Protein AF-A0AAN8YAQ7-F1 (afdb_monomer_lite)

Structure (mmCIF, N/CA/C/O backbone):
data_AF-A0AAN8YAQ7-F1
#
_entry.id   AF-A0AAN8YAQ7-F1
#
loop_
_atom_site.group_PDB
_atom_site.id
_atom_site.type_symbol
_atom_site.label_atom_id
_atom_site.label_alt_id
_atom_site.label_comp_id
_atom_site.label_asym_id
_atom_site.label_entity_id
_atom_site.label_seq_id
_atom_site.pdbx_PDB_ins_code
_atom_site.Cartn_x
_atom_site.Cartn_y
_atom_site.Cartn_z
_atom_site.occupancy
_atom_site.B_iso_or_equiv
_atom_site.auth_seq_id
_atom_site.auth_comp_id
_atom_site.auth_asym_id
_atom_site.auth_atom_id
_atom_site.pdbx_PDB_model_num
ATOM 1 N N . MET A 1 1 ? -1.499 -4.972 10.177 1.00 46.84 1 MET A N 1
ATOM 2 C CA . MET A 1 1 ? -0.280 -4.210 9.833 1.00 46.84 1 MET A CA 1
ATOM 3 C C . MET A 1 1 ? 0.246 -3.419 11.035 1.00 46.84 1 MET A C 1
ATOM 5 O O . MET A 1 1 ? 0.792 -2.344 10.847 1.00 46.84 1 MET A O 1
ATOM 9 N N . ASP A 1 2 ? 0.140 -3.938 12.263 1.00 47.88 2 ASP A N 1
ATOM 10 C CA . ASP A 1 2 ? 0.623 -3.219 13.450 1.00 47.88 2 ASP A CA 1
ATOM 11 C C . ASP A 1 2 ? 1.865 -3.903 14.007 1.00 47.88 2 ASP A C 1
ATOM 13 O O . ASP A 1 2 ? 1.815 -4.681 14.954 1.00 47.88 2 ASP A O 1
ATOM 17 N N . VAL A 1 3 ? 3.006 -3.611 13.383 1.00 49.72 3 VAL A N 1
ATOM 18 C CA . VAL A 1 3 ? 4.294 -3.827 14.041 1.00 49.72 3 VAL A CA 1
ATOM 19 C C . VAL A 1 3 ? 4.542 -2.598 14.905 1.00 49.72 3 VAL A C 1
ATOM 21 O O . VAL A 1 3 ? 4.656 -1.480 14.390 1.00 49.72 3 VAL A O 1
ATOM 24 N N . LYS A 1 4 ? 4.583 -2.799 16.225 1.00 42.28 4 LYS A N 1
ATOM 25 C CA . LYS A 1 4 ? 4.757 -1.734 17.222 1.00 42.28 4 LYS A CA 1
ATOM 26 C C . LYS A 1 4 ? 5.988 -0.886 16.863 1.00 42.28 4 LYS A C 1
ATOM 28 O O . LYS A 1 4 ? 7.095 -1.406 16.775 1.00 42.28 4 LYS A O 1
ATOM 33 N N . GLY A 1 5 ? 5.773 0.404 16.597 1.00 52.72 5 GLY A N 1
ATOM 34 C CA . GLY A 1 5 ? 6.828 1.362 16.230 1.00 52.72 5 GLY A CA 1
ATOM 35 C C . GLY A 1 5 ? 7.242 1.401 14.749 1.00 52.72 5 GLY A C 1
ATOM 36 O O . GLY A 1 5 ? 8.099 2.206 14.404 1.00 52.72 5 GLY A O 1
ATOM 37 N N . LYS A 1 6 ? 6.652 0.583 13.863 1.00 53.84 6 LYS A N 1
ATOM 38 C CA 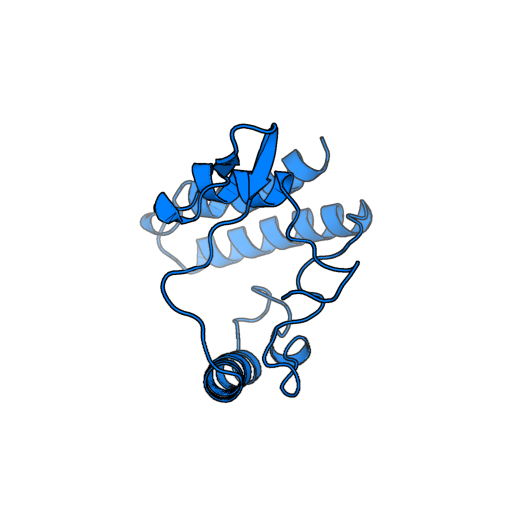. LYS A 1 6 ? 6.970 0.563 12.415 1.00 53.84 6 LYS A CA 1
ATOM 39 C C . LYS A 1 6 ? 5.757 0.750 11.497 1.00 53.84 6 LYS A C 1
ATOM 41 O O . LYS A 1 6 ? 5.878 0.638 10.278 1.00 53.84 6 LYS A O 1
ATOM 46 N N . THR A 1 7 ? 4.581 1.011 12.059 1.00 59.72 7 THR A N 1
ATOM 47 C CA . THR A 1 7 ? 3.366 1.206 11.264 1.00 59.72 7 THR A CA 1
ATOM 48 C C . THR A 1 7 ? 3.366 2.579 10.586 1.00 59.72 7 THR A C 1
ATOM 50 O O . THR A 1 7 ? 3.524 3.609 11.240 1.00 59.72 7 THR A O 1
ATOM 53 N N . LYS A 1 8 ? 3.181 2.601 9.258 1.00 61.03 8 LYS A N 1
ATOM 54 C CA . LYS A 1 8 ? 2.917 3.837 8.494 1.00 61.03 8 LYS A CA 1
ATOM 55 C C . LYS A 1 8 ? 1.461 4.300 8.620 1.00 61.03 8 LYS A C 1
ATOM 57 O O . LYS A 1 8 ? 1.101 5.341 8.079 1.00 61.03 8 LYS A O 1
ATOM 62 N N . ASP A 1 9 ? 0.633 3.558 9.353 1.00 65.88 9 ASP A N 1
ATOM 63 C CA . ASP A 1 9 ? -0.728 3.954 9.702 1.00 65.88 9 ASP A CA 1
ATOM 64 C C . ASP A 1 9 ? -0.691 4.963 10.863 1.00 65.88 9 ASP A C 1
ATOM 66 O O . ASP A 1 9 ? -0.909 4.629 12.027 1.00 65.88 9 ASP A O 1
ATOM 70 N N . ASN A 1 10 ? -0.367 6.218 10.560 1.00 72.56 10 ASN A N 1
ATOM 71 C CA . ASN A 1 10 ? -0.433 7.334 11.507 1.00 72.56 10 ASN A CA 1
ATOM 72 C C . ASN A 1 10 ? -1.734 8.148 11.303 1.00 72.56 10 ASN A C 1
ATOM 74 O O . ASN A 1 10 ? -2.393 7.991 10.274 1.00 72.56 10 ASN A O 1
ATOM 78 N N . PRO A 1 11 ? -2.147 9.007 12.259 1.00 74.75 11 PRO A N 1
ATOM 79 C CA . PRO A 1 11 ? -3.381 9.786 12.123 1.00 74.75 11 PRO A CA 1
ATOM 80 C C . PRO A 1 11 ? -3.447 10.620 10.835 1.00 74.75 11 PRO A C 1
ATOM 82 O O . PRO A 1 11 ? -4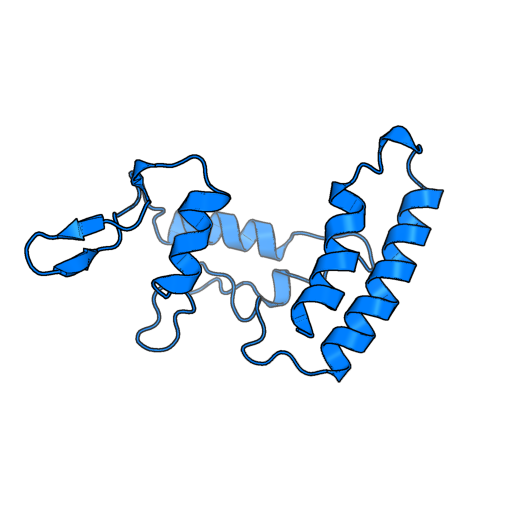.501 10.676 10.211 1.00 74.75 11 PRO A O 1
ATOM 85 N N . LYS A 1 12 ? -2.316 11.185 10.385 1.00 74.06 12 LYS A N 1
ATOM 86 C CA . LYS A 1 12 ? -2.232 11.946 9.129 1.00 74.06 12 LYS A CA 1
ATOM 87 C C . LYS A 1 12 ? -2.544 11.060 7.917 1.00 74.06 12 LYS A C 1
ATOM 89 O O . LYS A 1 12 ? -3.410 11.406 7.128 1.00 74.06 12 LYS A O 1
ATOM 94 N N . ALA A 1 13 ? -1.933 9.878 7.826 1.00 70.25 13 ALA A N 1
ATOM 95 C CA . ALA A 1 13 ? -2.214 8.890 6.780 1.00 70.25 13 ALA A CA 1
ATOM 96 C C . ALA A 1 13 ? -3.673 8.401 6.815 1.00 70.25 13 ALA A C 1
ATOM 98 O O . ALA A 1 13 ? -4.265 8.103 5.780 1.00 70.25 13 ALA A O 1
ATOM 99 N N . ARG A 1 14 ? -4.281 8.349 8.007 1.00 75.06 14 ARG A N 1
ATOM 100 C CA . ARG A 1 14 ? -5.682 7.958 8.189 1.00 75.06 14 ARG A CA 1
ATOM 101 C C . ARG A 1 14 ? -6.669 9.045 7.740 1.00 75.06 14 ARG A C 1
ATOM 103 O O . ARG A 1 14 ? -7.810 8.703 7.442 1.00 75.06 14 ARG A O 1
ATOM 110 N N . MET A 1 15 ? -6.259 10.315 7.633 1.00 73.50 15 MET A N 1
ATOM 111 C CA . MET A 1 15 ? -7.122 11.380 7.095 1.00 73.50 15 MET A CA 1
ATOM 112 C C . MET A 1 15 ? -7.475 11.153 5.621 1.00 73.50 15 MET A C 1
ATOM 114 O O . MET A 1 15 ? -8.610 11.423 5.236 1.00 73.50 15 MET A O 1
ATOM 118 N N . ASN A 1 16 ? -6.590 10.520 4.844 1.00 68.81 16 ASN A N 1
ATOM 119 C CA . ASN A 1 16 ? -6.853 10.145 3.449 1.00 68.81 16 ASN A CA 1
ATOM 120 C C . ASN A 1 16 ? -8.072 9.214 3.314 1.00 68.81 16 ASN A C 1
ATOM 122 O O . ASN A 1 16 ? -8.743 9.198 2.290 1.00 68.81 16 ASN A O 1
ATOM 126 N N . ILE A 1 17 ? -8.426 8.449 4.352 1.00 71.56 17 ILE A N 1
ATOM 127 C CA . ILE A 1 17 ? -9.638 7.612 4.328 1.00 71.56 17 ILE A CA 1
ATOM 128 C C . ILE A 1 17 ? -10.894 8.476 4.247 1.00 71.56 17 ILE A C 1
ATOM 130 O O . ILE A 1 17 ? -11.859 8.070 3.613 1.00 71.56 17 ILE A O 1
ATOM 134 N N . LYS A 1 18 ? -10.895 9.670 4.842 1.00 73.25 18 LYS A N 1
ATOM 135 C CA . LYS A 1 18 ? -12.023 10.599 4.731 1.00 73.25 18 LYS A CA 1
ATOM 136 C C . LYS A 1 18 ? -12.182 11.146 3.313 1.00 73.25 18 LYS A C 1
ATOM 138 O O . LYS A 1 18 ? -13.304 11.383 2.882 1.00 73.25 18 LYS A O 1
ATOM 143 N N . GLU A 1 19 ? -11.066 11.322 2.618 1.00 71.62 19 GLU A N 1
ATOM 144 C CA . GLU A 1 19 ? -11.004 11.887 1.272 1.00 71.62 19 GLU A CA 1
ATOM 145 C C . GLU A 1 19 ? -11.320 10.846 0.189 1.00 71.62 19 GLU A C 1
ATOM 147 O O . GLU A 1 19 ? -12.181 11.072 -0.655 1.00 71.62 19 GLU A O 1
ATOM 152 N N . TYR A 1 20 ? -10.698 9.665 0.261 1.00 67.25 20 TYR A N 1
ATOM 153 C CA . TYR A 1 20 ? -10.763 8.660 -0.807 1.00 67.25 20 TYR A CA 1
ATOM 154 C C . TYR A 1 20 ? -11.674 7.464 -0.493 1.00 67.25 20 TYR A C 1
ATOM 156 O O . TYR A 1 20 ? -12.074 6.736 -1.401 1.00 67.25 20 TYR A O 1
ATOM 164 N N . CYS A 1 21 ? -12.019 7.217 0.777 1.00 68.50 21 CYS A N 1
ATOM 165 C CA . CYS A 1 21 ? -12.802 6.044 1.169 1.00 68.50 21 CYS A CA 1
ATOM 166 C C . CYS A 1 21 ? -14.226 6.419 1.600 1.00 68.50 21 CYS A C 1
ATOM 168 O O . CYS A 1 21 ? -14.457 7.175 2.542 1.00 68.50 21 CYS A O 1
ATOM 170 N N . ARG A 1 22 ? -15.218 5.787 0.964 1.00 73.62 22 ARG A N 1
ATOM 171 C CA . ARG A 1 22 ? -16.649 6.017 1.243 1.00 73.62 22 ARG A CA 1
ATOM 172 C C . ARG A 1 22 ? -17.134 5.435 2.585 1.00 73.62 22 ARG A C 1
ATOM 174 O O . ARG A 1 22 ? -18.300 5.607 2.930 1.00 73.62 22 ARG A O 1
ATOM 181 N N . LYS A 1 23 ? -16.264 4.760 3.345 1.00 74.94 23 LYS A N 1
ATOM 182 C CA . LYS A 1 23 ? -16.585 4.107 4.626 1.00 74.94 23 LYS A CA 1
ATOM 183 C C . LYS A 1 23 ? -16.444 5.064 5.808 1.00 74.94 23 LYS A C 1
ATOM 185 O O . LYS A 1 23 ? -15.399 5.114 6.464 1.00 74.94 23 LYS A O 1
ATOM 190 N N . LYS A 1 24 ? -17.505 5.833 6.064 1.00 79.38 24 LYS A N 1
ATOM 191 C CA . LYS A 1 24 ? -17.569 6.849 7.131 1.00 79.38 24 LYS A CA 1
ATOM 192 C C . LYS A 1 24 ? -17.352 6.267 8.528 1.00 79.38 24 LYS A C 1
ATOM 194 O O . LYS A 1 24 ? -16.795 6.930 9.395 1.00 79.38 24 LYS A O 1
ATOM 199 N N . GLU A 1 25 ? -17.728 5.011 8.730 1.00 81.06 25 GLU A N 1
ATOM 200 C CA . GLU A 1 25 ? -17.547 4.273 9.977 1.00 81.06 25 GLU A CA 1
ATOM 20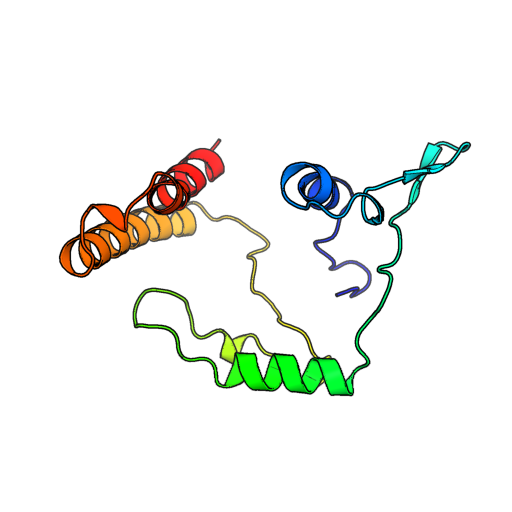1 C C . GLU A 1 25 ? -16.071 4.044 10.351 1.00 81.06 25 GLU A C 1
ATOM 203 O O . GLU A 1 25 ? -15.772 3.756 11.506 1.00 81.06 25 GLU A O 1
ATOM 208 N N . LEU A 1 26 ? -15.140 4.194 9.398 1.00 80.44 26 LEU A N 1
ATOM 209 C CA . LEU A 1 26 ? -13.697 4.019 9.609 1.00 80.44 26 LEU A CA 1
ATOM 210 C C . LEU A 1 26 ? -12.934 5.335 9.808 1.00 80.44 26 LEU A C 1
ATOM 212 O O . LEU A 1 26 ? -11.706 5.304 9.965 1.00 80.44 26 LEU A O 1
ATOM 216 N N . TRP A 1 27 ? -13.628 6.474 9.758 1.00 85.69 27 TRP A N 1
ATOM 217 C CA . TRP A 1 27 ? -13.027 7.793 9.942 1.00 85.69 27 TRP A CA 1
ATOM 218 C C . TRP A 1 27 ? -12.484 7.953 11.363 1.00 85.69 27 TRP A C 1
ATOM 220 O O . TRP A 1 27 ? -13.014 7.376 12.307 1.00 85.69 27 TRP A O 1
ATOM 230 N N . LEU A 1 28 ? -11.416 8.738 11.524 1.00 86.50 28 LEU A N 1
ATOM 231 C CA . LEU A 1 28 ? -10.906 9.073 12.854 1.00 86.50 28 LEU A CA 1
ATOM 232 C C . LEU A 1 28 ? -12.001 9.748 13.684 1.00 86.50 28 LEU A C 1
ATOM 234 O O . LEU A 1 28 ? -12.702 10.627 13.185 1.00 86.50 28 LEU A O 1
ATOM 238 N N . GLN A 1 29 ? -12.119 9.339 14.945 1.00 86.38 29 GLN A N 1
ATOM 239 C CA . GLN A 1 29 ? -13.063 9.924 15.891 1.00 86.38 29 GLN A CA 1
ATOM 240 C C . GLN A 1 29 ? -12.288 10.610 17.009 1.00 86.38 29 GLN A C 1
ATOM 242 O O . GLN A 1 29 ? -11.306 10.065 17.515 1.00 86.38 29 GLN A O 1
ATOM 247 N N . GLU A 1 30 ? -12.733 11.798 17.391 1.00 88.88 30 GLU A N 1
ATOM 248 C CA . GLU A 1 30 ? -12.203 12.520 18.539 1.00 88.88 30 GLU A CA 1
ATOM 249 C C . GLU A 1 30 ? -13.118 12.277 19.738 1.00 88.88 30 GLU A C 1
ATOM 251 O O . GLU A 1 30 ? -14.327 12.501 19.680 1.00 88.88 30 GLU A O 1
ATOM 256 N N . LEU A 1 31 ? -12.546 11.740 20.813 1.00 86.19 31 LEU A N 1
ATOM 257 C CA . LEU A 1 31 ? -13.254 11.554 22.072 1.00 86.19 31 LEU A CA 1
ATOM 258 C C . LEU A 1 31 ? -13.351 12.884 22.831 1.00 86.19 31 LEU A C 1
ATOM 260 O O . LEU A 1 31 ? -12.564 13.799 22.612 1.00 86.19 31 LEU A O 1
ATOM 264 N N . GLN A 1 32 ? -14.260 12.961 23.805 1.00 88.12 32 GLN A N 1
ATOM 265 C CA . GLN A 1 32 ? -14.490 14.164 24.626 1.00 88.12 32 GLN A CA 1
ATOM 266 C C . GLN A 1 32 ? -13.244 14.674 25.373 1.00 88.12 32 GLN A C 1
ATOM 268 O O . GLN A 1 32 ? -13.184 15.831 25.768 1.00 88.12 32 GLN A O 1
ATOM 273 N N . ASN A 1 33 ? -12.242 13.817 25.567 1.00 88.75 33 ASN A N 1
ATOM 274 C CA . ASN A 1 33 ? -10.967 14.151 26.197 1.00 88.75 33 ASN A CA 1
ATOM 275 C C . ASN A 1 33 ? -9.869 14.557 25.190 1.00 88.75 33 ASN A C 1
ATOM 277 O O . ASN A 1 33 ? -8.694 14.546 25.548 1.00 88.75 33 ASN A O 1
ATOM 281 N N . GLY A 1 34 ? -10.223 14.834 23.929 1.00 85.56 34 GLY A N 1
ATOM 282 C CA . GLY A 1 34 ? -9.287 15.182 22.852 1.00 85.56 34 GLY A CA 1
ATOM 283 C C . GLY A 1 34 ? -8.481 13.998 22.306 1.00 85.56 34 GLY A C 1
ATOM 284 O O . GLY A 1 34 ? -7.596 14.165 21.465 1.00 85.56 34 GLY A O 1
ATOM 285 N N . LYS A 1 35 ? -8.741 12.768 22.772 1.00 86.88 35 LYS A N 1
ATOM 286 C CA . LYS A 1 35 ? -8.037 11.581 22.279 1.00 86.88 35 LYS A CA 1
ATOM 287 C C . LYS A 1 35 ? -8.605 11.155 20.929 1.00 86.88 35 LYS A C 1
ATOM 289 O O . LYS A 1 35 ? -9.774 10.790 20.823 1.00 86.88 35 LYS A O 1
ATOM 294 N N . ILE A 1 36 ? -7.739 11.098 19.922 1.00 86.19 36 ILE A N 1
ATOM 295 C CA . ILE A 1 36 ? -8.070 10.537 18.610 1.00 86.19 36 ILE A CA 1
ATOM 296 C C . ILE A 1 36 ? -8.074 9.007 18.698 1.00 86.19 36 ILE A C 1
ATOM 298 O O . ILE A 1 36 ? -7.078 8.388 19.087 1.00 86.19 36 ILE A O 1
ATOM 302 N N . VAL A 1 37 ? -9.179 8.385 18.295 1.00 86.38 37 VAL A N 1
ATOM 303 C CA . VAL A 1 37 ? -9.319 6.931 18.186 1.00 86.38 37 VAL A CA 1
ATOM 304 C C . VAL A 1 37 ? -9.534 6.497 16.742 1.00 86.38 37 VAL A C 1
ATOM 306 O O . VAL A 1 37 ? -10.142 7.193 15.928 1.00 86.38 37 VAL A O 1
ATOM 309 N N . LYS A 1 38 ? -9.005 5.312 16.427 1.00 84.56 38 LYS A N 1
ATOM 310 C CA . LYS A 1 38 ? -9.175 4.640 15.139 1.00 84.56 38 LYS A CA 1
ATOM 311 C C . LYS A 1 38 ? -10.280 3.590 15.278 1.00 84.56 38 LYS A C 1
ATOM 313 O O . LYS A 1 38 ? -10.057 2.607 15.990 1.00 84.56 38 LYS A O 1
ATOM 318 N N . PRO A 1 39 ? -11.438 3.751 14.620 1.00 83.12 39 PRO A N 1
ATOM 319 C CA . PRO A 1 39 ? -12.482 2.737 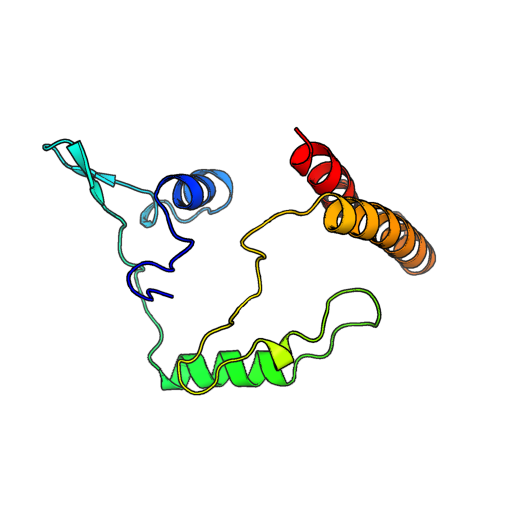14.665 1.00 83.12 39 PRO A CA 1
ATOM 320 C C . PRO A 1 39 ? -12.010 1.419 14.050 1.00 83.12 39 PRO A C 1
ATOM 322 O O . PRO A 1 39 ? -11.300 1.400 13.037 1.00 83.12 39 PRO A O 1
ATOM 325 N N . LYS A 1 40 ? -12.408 0.304 14.667 1.00 78.81 40 LYS A N 1
ATOM 326 C CA . LYS A 1 40 ? -12.142 -1.037 14.141 1.00 78.81 40 LYS A CA 1
ATOM 327 C C . LYS A 1 40 ? -13.073 -1.309 12.956 1.00 78.81 40 LYS A C 1
ATOM 329 O O . LYS A 1 40 ? -14.228 -0.898 12.968 1.00 78.81 40 LYS A O 1
ATOM 334 N N . ALA A 1 41 ? -12.574 -2.018 11.945 1.00 79.75 41 ALA A N 1
ATOM 335 C CA . ALA A 1 41 ? -13.413 -2.474 10.843 1.00 79.75 41 ALA A CA 1
ATOM 336 C C . ALA A 1 41 ? -14.491 -3.458 11.325 1.00 79.75 41 ALA A C 1
ATOM 338 O O . ALA A 1 41 ? -14.261 -4.216 12.268 1.00 79.75 41 ALA A O 1
ATOM 339 N N . SER A 1 42 ? -15.645 -3.452 10.650 1.00 79.50 42 SER A N 1
ATOM 340 C CA . SER A 1 42 ? -16.797 -4.315 10.959 1.00 79.50 42 SER A CA 1
ATOM 341 C C . SER A 1 42 ? -16.489 -5.810 10.853 1.00 79.50 42 SER A C 1
ATOM 343 O O . SER A 1 42 ? -17.163 -6.625 11.473 1.00 79.50 42 SER A O 1
ATOM 345 N N . PHE A 1 43 ? -15.440 -6.166 10.118 1.00 79.62 43 PHE A N 1
ATOM 346 C CA . PHE A 1 43 ? -14.878 -7.505 10.063 1.00 79.62 43 PHE A CA 1
ATOM 347 C C . PHE A 1 43 ? -13.352 -7.424 9.954 1.00 79.62 43 PHE A C 1
ATOM 349 O O . PHE A 1 43 ? -12.783 -6.412 9.531 1.00 79.62 43 PHE A O 1
ATOM 356 N N . SER A 1 44 ? -12.675 -8.501 10.338 1.00 80.81 44 SER A N 1
ATOM 357 C CA . SER A 1 44 ? -11.232 -8.649 10.171 1.00 80.81 44 SER A CA 1
ATOM 358 C C . SER A 1 44 ? -10.906 -10.083 9.803 1.00 80.81 44 SER A C 1
ATOM 360 O O . SER A 1 44 ? -11.379 -10.989 10.481 1.00 80.81 44 SER A O 1
ATOM 362 N N . PHE A 1 45 ? -10.051 -10.271 8.802 1.00 85.81 45 PHE A N 1
ATOM 363 C CA . PHE A 1 45 ? -9.571 -11.595 8.425 1.00 85.81 45 PHE A CA 1
ATOM 364 C C . PHE A 1 45 ? -8.741 -12.243 9.540 1.00 85.81 45 PHE A C 1
ATOM 366 O O . PHE A 1 45 ? -7.884 -11.592 10.168 1.00 85.81 45 PHE A O 1
ATOM 373 N N . THR A 1 46 ? -8.962 -13.538 9.724 1.00 91.19 46 THR A N 1
ATOM 374 C CA . THR A 1 46 ? -8.087 -14.463 10.445 1.00 91.19 46 THR A CA 1
ATOM 375 C C . THR A 1 46 ? -6.718 -14.557 9.763 1.00 91.19 46 THR A C 1
ATOM 377 O O . THR A 1 46 ? -6.485 -13.988 8.692 1.00 91.19 46 THR A O 1
ATOM 380 N N . LEU A 1 47 ? -5.752 -15.215 10.407 1.00 90.12 47 LEU A N 1
ATOM 381 C CA . LEU A 1 47 ? -4.425 -15.381 9.812 1.00 90.12 47 LEU A CA 1
ATOM 382 C C . LEU A 1 47 ? -4.463 -16.282 8.571 1.00 90.12 47 LEU A C 1
ATOM 384 O O . LEU A 1 47 ? -3.772 -15.989 7.599 1.00 90.12 47 LEU A O 1
ATOM 388 N N . ASP A 1 48 ? -5.285 -17.327 8.581 1.00 93.25 48 ASP A N 1
ATOM 389 C CA . ASP A 1 48 ? -5.369 -18.264 7.460 1.00 93.25 48 ASP A CA 1
ATOM 390 C C . ASP A 1 48 ? -6.065 -17.633 6.249 1.00 93.25 48 ASP A C 1
ATOM 392 O O . ASP A 1 48 ? -5.515 -17.676 5.151 1.00 93.25 48 ASP A O 1
ATOM 396 N N . GLU A 1 49 ? -7.151 -16.879 6.451 1.00 90.88 49 GLU A N 1
ATOM 397 C CA . GLU A 1 49 ? -7.769 -16.085 5.373 1.00 90.88 49 GLU A CA 1
ATOM 398 C C . GLU A 1 49 ? -6.790 -15.048 4.792 1.00 90.88 49 GLU A C 1
ATOM 400 O O . GLU A 1 49 ? -6.730 -14.826 3.582 1.00 90.88 49 GLU A O 1
ATOM 405 N N . LYS A 1 50 ? -5.955 -14.419 5.634 1.00 91.44 50 LYS A N 1
ATOM 406 C CA . LYS A 1 50 ? -4.894 -13.526 5.139 1.00 91.44 50 LYS A CA 1
ATOM 407 C C . LYS A 1 50 ? -3.872 -14.273 4.295 1.00 91.44 50 LYS A C 1
ATOM 409 O O . LYS A 1 50 ? -3.411 -13.731 3.294 1.00 91.44 50 LYS A O 1
ATOM 414 N N . ARG A 1 51 ? -3.493 -15.492 4.682 1.00 93.38 51 ARG A N 1
ATOM 415 C CA . ARG A 1 51 ? -2.535 -16.304 3.923 1.00 93.38 51 ARG A CA 1
ATOM 416 C C . ARG A 1 51 ? -3.065 -16.657 2.546 1.00 93.38 51 ARG A C 1
ATOM 418 O O . ARG A 1 51 ? -2.278 -16.616 1.610 1.00 93.38 51 ARG A O 1
ATOM 425 N N . GLU A 1 52 ? -4.357 -16.920 2.394 1.00 94.38 52 GLU A N 1
ATOM 426 C CA . GLU A 1 52 ? -4.960 -17.149 1.076 1.00 94.38 52 GLU A CA 1
ATOM 427 C C . GLU A 1 52 ? -4.798 -15.929 0.162 1.00 94.38 52 GLU A C 1
ATOM 429 O O . GLU A 1 52 ? -4.315 -16.045 -0.967 1.00 94.38 52 GLU A O 1
ATOM 434 N N . ILE A 1 53 ? -5.089 -14.733 0.684 1.00 92.44 53 ILE A N 1
ATOM 435 C CA . ILE A 1 53 ? -4.917 -13.474 -0.054 1.00 92.44 53 ILE A CA 1
ATOM 436 C C . ILE A 1 53 ? -3.445 -13.260 -0.424 1.00 92.44 53 ILE A C 1
ATOM 438 O O . ILE A 1 53 ? -3.122 -12.934 -1.566 1.00 92.44 53 ILE A O 1
ATOM 442 N N . ILE A 1 54 ? -2.524 -13.451 0.521 1.00 94.12 54 ILE A N 1
ATOM 443 C CA . ILE A 1 54 ? -1.094 -13.242 0.267 1.00 94.12 54 ILE A CA 1
ATOM 444 C C . ILE A 1 54 ? -0.524 -14.305 -0.675 1.00 94.12 54 ILE A C 1
ATOM 446 O O . ILE A 1 54 ? 0.320 -13.979 -1.510 1.00 94.12 54 ILE A O 1
ATOM 450 N N . GLN A 1 55 ? -1.015 -15.542 -0.618 1.00 94.75 55 GLN A N 1
ATOM 451 C CA . GLN A 1 55 ? -0.667 -16.589 -1.573 1.00 94.75 55 GLN A CA 1
ATOM 452 C C . GLN A 1 55 ? -1.125 -16.210 -2.984 1.00 94.75 55 GLN A C 1
ATOM 454 O O . GLN A 1 55 ? -0.372 -16.399 -3.941 1.00 94.75 55 GLN A O 1
ATOM 459 N N . TRP A 1 56 ? -2.315 -15.623 -3.129 1.00 95.31 56 TRP A N 1
ATOM 460 C CA . TRP A 1 56 ? -2.765 -15.079 -4.407 1.00 95.31 56 TRP A CA 1
ATOM 461 C C . TRP A 1 56 ? -1.829 -13.965 -4.906 1.00 95.31 56 TRP A C 1
ATOM 463 O O . TRP A 1 56 ? -1.325 -14.056 -6.026 1.00 95.31 56 TRP A O 1
ATOM 473 N N . VAL A 1 57 ? -1.475 -12.985 -4.060 1.00 92.19 57 VAL A N 1
ATOM 474 C CA . VAL A 1 57 ? -0.520 -11.916 -4.429 1.00 92.19 57 VAL A CA 1
ATOM 475 C C . VAL A 1 57 ? 0.854 -12.480 -4.806 1.00 92.19 57 VAL A C 1
ATOM 477 O O . VAL A 1 57 ? 1.497 -11.988 -5.731 1.00 92.19 57 VAL A O 1
ATOM 480 N N . LYS A 1 58 ? 1.311 -13.542 -4.134 1.00 91.81 58 LYS A N 1
ATOM 481 C CA . LYS A 1 58 ? 2.594 -14.197 -4.425 1.00 91.81 58 LYS A CA 1
ATOM 482 C C . LYS A 1 58 ? 2.667 -14.762 -5.843 1.00 91.81 58 LYS A C 1
ATOM 484 O O . LYS A 1 58 ? 3.731 -14.745 -6.472 1.00 91.81 58 LYS A O 1
ATOM 489 N N . ASN A 1 59 ? 1.533 -15.235 -6.344 1.00 91.75 59 ASN A N 1
ATOM 490 C CA . ASN A 1 59 ? 1.416 -15.810 -7.678 1.00 91.75 59 ASN A CA 1
ATOM 491 C C . ASN A 1 59 ? 0.973 -14.791 -8.731 1.00 91.75 59 ASN A C 1
ATOM 493 O O . ASN A 1 59 ? 1.075 -15.083 -9.921 1.00 91.75 59 ASN A O 1
ATOM 497 N N . LEU A 1 60 ? 0.556 -13.591 -8.318 1.00 90.31 60 LEU A N 1
ATOM 498 C CA . LEU A 1 60 ? 0.181 -12.517 -9.225 1.00 90.31 60 LEU A CA 1
ATOM 499 C C . LEU A 1 60 ? 1.358 -12.166 -10.148 1.00 90.31 60 LEU A C 1
ATOM 501 O O 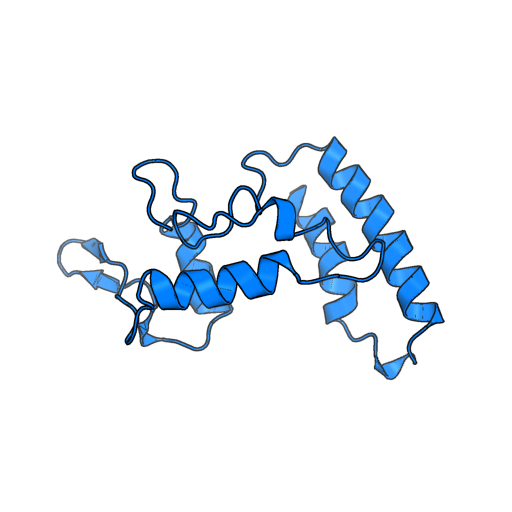. LEU A 1 60 ? 2.492 -11.927 -9.715 1.00 90.31 60 LEU A O 1
ATOM 505 N N . ARG A 1 61 ? 1.081 -12.162 -11.451 1.00 86.94 61 ARG A N 1
ATOM 506 C CA . ARG A 1 61 ? 2.000 -11.720 -12.499 1.00 86.94 61 ARG A CA 1
ATOM 507 C C . ARG A 1 61 ? 1.401 -10.477 -13.131 1.00 86.94 61 ARG A C 1
ATOM 509 O O . ARG A 1 61 ? 0.282 -10.518 -13.626 1.00 86.94 61 ARG A O 1
ATOM 516 N N . MET A 1 62 ? 2.151 -9.385 -13.077 1.00 82.00 62 MET A N 1
ATOM 517 C CA . MET A 1 62 ? 1.797 -8.144 -13.757 1.00 82.00 62 MET A CA 1
ATOM 518 C C . MET A 1 62 ? 2.542 -8.086 -15.094 1.00 82.00 62 MET A C 1
ATOM 520 O O . MET A 1 62 ? 3.624 -8.679 -15.193 1.00 82.00 62 MET A O 1
ATOM 524 N N . PRO A 1 63 ? 2.004 -7.379 -16.103 1.00 79.69 63 PRO A N 1
ATOM 525 C CA . PRO A 1 63 ? 2.734 -7.087 -17.328 1.00 79.69 63 PRO A CA 1
ATOM 526 C C . PRO A 1 63 ? 4.098 -6.460 -17.033 1.00 79.69 63 PRO A C 1
ATOM 528 O O . PRO A 1 63 ? 4.267 -5.718 -16.058 1.00 79.69 63 PRO A O 1
ATOM 531 N N . GLU A 1 64 ? 5.075 -6.763 -17.882 1.00 67.06 64 GLU A N 1
ATOM 532 C CA . GLU A 1 64 ? 6.422 -6.220 -17.754 1.00 67.06 64 GLU A CA 1
ATOM 533 C C . GLU A 1 64 ? 6.389 -4.682 -17.766 1.00 67.06 64 GLU A C 1
ATOM 535 O O . GLU A 1 64 ? 5.740 -4.065 -18.608 1.00 67.06 64 GLU A O 1
ATOM 540 N N . GLY A 1 65 ? 7.059 -4.060 -16.792 1.00 66.31 65 GLY A N 1
ATOM 541 C CA . GLY A 1 65 ? 7.100 -2.604 -16.631 1.00 66.31 65 GLY A CA 1
ATOM 542 C C . GLY A 1 65 ? 5.955 -1.990 -15.815 1.00 66.31 65 GLY A C 1
ATOM 543 O O . GLY A 1 65 ? 6.117 -0.869 -15.351 1.00 66.31 65 GLY A O 1
ATOM 544 N N . TYR A 1 66 ? 4.850 -2.703 -15.555 1.00 70.56 66 TYR A N 1
ATOM 545 C CA . TYR A 1 66 ? 3.729 -2.140 -14.783 1.00 70.56 66 TYR A CA 1
ATOM 546 C C . TYR A 1 66 ? 4.034 -2.042 -13.282 1.00 70.56 66 TYR A C 1
ATOM 548 O O . TYR A 1 66 ? 3.857 -1.005 -12.651 1.00 70.56 66 TYR A O 1
ATOM 556 N N . ALA A 1 67 ? 4.498 -3.141 -12.688 1.00 71.94 67 ALA A N 1
ATOM 557 C CA . ALA A 1 67 ? 4.856 -3.182 -11.278 1.00 71.94 67 ALA A CA 1
ATOM 558 C C . ALA A 1 67 ? 6.007 -4.154 -11.038 1.00 71.94 67 ALA A C 1
ATOM 560 O O . ALA A 1 67 ? 6.133 -5.186 -11.699 1.00 71.94 67 ALA A O 1
ATOM 561 N N . SER A 1 68 ? 6.831 -3.849 -10.032 1.00 80.25 68 SER A N 1
ATOM 562 C CA . SER A 1 68 ? 7.805 -4.818 -9.526 1.00 80.25 68 SER A CA 1
ATOM 563 C C . SER A 1 68 ? 7.093 -6.083 -9.030 1.00 80.25 68 SER A C 1
ATOM 565 O O . SER A 1 68 ? 5.937 -6.025 -8.614 1.00 80.25 68 SER A O 1
ATOM 567 N N . ASN A 1 69 ? 7.783 -7.227 -9.044 1.00 83.50 69 ASN A N 1
ATOM 568 C CA . ASN A 1 69 ? 7.209 -8.502 -8.610 1.00 83.50 69 ASN A CA 1
ATOM 569 C C . ASN A 1 69 ? 6.732 -8.430 -7.143 1.00 83.50 69 ASN A C 1
ATOM 571 O O . ASN A 1 69 ? 7.530 -8.575 -6.211 1.00 83.50 69 ASN A O 1
ATOM 575 N N . LEU A 1 70 ? 5.421 -8.242 -6.962 1.00 87.19 70 LEU A N 1
ATOM 576 C CA . LEU A 1 70 ? 4.763 -8.125 -5.659 1.00 87.19 70 LEU A CA 1
ATOM 577 C C . LEU A 1 70 ? 4.890 -9.403 -4.829 1.00 87.19 70 LEU A C 1
ATOM 579 O O . LEU A 1 70 ? 4.897 -9.337 -3.603 1.00 87.19 70 LEU A O 1
ATOM 583 N N . GLY A 1 71 ? 5.090 -10.558 -5.466 1.00 88.62 71 GLY A N 1
ATOM 584 C CA . GLY A 1 71 ? 5.321 -11.805 -4.751 1.00 88.62 71 GLY A CA 1
ATOM 585 C C . GLY A 1 71 ? 6.629 -11.837 -3.965 1.00 88.62 71 GLY A C 1
ATOM 586 O O . GLY A 1 71 ? 6.700 -12.524 -2.950 1.00 88.62 71 GLY A O 1
ATOM 587 N N . LYS A 1 72 ? 7.632 -11.025 -4.333 1.00 88.44 72 LYS A N 1
ATOM 588 C CA . LYS A 1 72 ? 8.831 -10.819 -3.493 1.00 88.44 72 LYS A CA 1
ATOM 589 C C . LYS A 1 72 ? 8.529 -10.058 -2.199 1.00 88.44 72 LYS A C 1
ATOM 591 O O . LYS A 1 72 ? 9.360 -10.031 -1.299 1.00 88.44 72 LYS A O 1
ATOM 596 N N . ARG A 1 73 ? 7.370 -9.407 -2.124 1.00 91.50 73 ARG A N 1
ATOM 597 C CA . ARG A 1 73 ? 6.914 -8.598 -0.989 1.00 91.50 73 ARG A CA 1
ATOM 598 C C . ARG A 1 73 ? 5.866 -9.320 -0.139 1.00 91.50 73 ARG A C 1
ATOM 600 O O . ARG A 1 73 ? 5.341 -8.724 0.793 1.00 91.50 73 ARG A O 1
ATOM 607 N N . ALA A 1 74 ? 5.573 -10.586 -0.436 1.00 91.50 74 ALA A N 1
ATOM 608 C CA . ALA A 1 74 ? 4.609 -11.414 0.279 1.00 91.50 74 ALA A CA 1
ATOM 609 C C . ALA A 1 74 ? 5.235 -12.125 1.491 1.00 91.50 74 ALA A C 1
ATOM 611 O O . ALA A 1 74 ? 6.094 -12.994 1.332 1.00 91.50 74 ALA A O 1
ATOM 612 N N . ASP A 1 75 ? 4.764 -11.797 2.696 1.00 90.88 75 ASP A N 1
ATOM 613 C CA . ASP A 1 75 ? 5.104 -12.483 3.944 1.00 90.88 75 ASP A CA 1
ATOM 614 C C . ASP A 1 75 ? 3.978 -13.457 4.329 1.00 90.88 75 ASP A C 1
ATOM 616 O O . ASP A 1 75 ? 2.909 -13.061 4.804 1.00 90.88 75 ASP A O 1
ATOM 620 N N . MET A 1 76 ? 4.234 -14.750 4.112 1.00 92.69 76 MET A N 1
ATOM 621 C CA . MET A 1 76 ? 3.291 -15.839 4.395 1.00 92.69 76 MET A CA 1
ATOM 622 C C . MET A 1 76 ? 3.148 -16.149 5.889 1.00 92.69 76 MET A C 1
ATOM 624 O O . MET A 1 76 ? 2.136 -16.716 6.307 1.00 92.69 76 MET A O 1
ATOM 628 N N . ASN A 1 77 ? 4.144 -15.797 6.704 1.00 90.88 77 ASN A N 1
ATOM 629 C CA . ASN A 1 77 ? 4.121 -16.103 8.130 1.00 90.88 77 ASN A CA 1
ATOM 630 C C . ASN A 1 77 ? 3.147 -15.174 8.842 1.00 90.88 77 ASN A C 1
ATOM 632 O O . ASN A 1 77 ? 2.287 -15.637 9.592 1.00 90.88 77 ASN A O 1
ATOM 636 N N . GLU A 1 78 ? 3.248 -13.878 8.544 1.00 88.31 78 GLU A N 1
ATOM 637 C CA . GLU A 1 78 ? 2.378 -12.851 9.115 1.00 88.31 78 GLU A CA 1
ATOM 638 C C . GLU A 1 78 ? 1.118 -12.560 8.281 1.00 88.31 78 GLU A C 1
ATOM 640 O O . GLU A 1 78 ? 0.244 -11.814 8.732 1.00 88.31 78 GLU A O 1
ATOM 645 N N . GLY A 1 79 ? 1.003 -13.119 7.071 1.00 89.31 79 GLY A N 1
ATOM 646 C CA . GLY A 1 79 ? -0.133 -12.873 6.180 1.00 89.31 79 GLY A CA 1
ATOM 647 C C . GLY A 1 79 ? -0.238 -11.396 5.788 1.00 89.31 79 GLY A C 1
ATOM 648 O O . GLY A 1 79 ? -1.313 -10.796 5.861 1.00 89.31 79 GLY A O 1
ATOM 649 N N . LYS A 1 80 ? 0.888 -10.780 5.406 1.00 87.31 80 LYS A N 1
ATOM 650 C CA . LYS A 1 80 ? 0.956 -9.359 5.030 1.00 87.31 80 LYS A CA 1
ATOM 651 C C . LYS A 1 80 ? 1.889 -9.112 3.844 1.00 87.31 80 LYS A C 1
ATOM 653 O O . LYS A 1 80 ? 2.709 -9.954 3.493 1.00 87.31 80 LYS A O 1
ATOM 658 N N . LEU A 1 81 ? 1.790 -7.918 3.263 1.00 87.19 81 LEU A N 1
ATOM 659 C CA . LEU A 1 81 ? 2.797 -7.397 2.340 1.00 87.19 81 LEU A CA 1
ATOM 660 C C . LEU A 1 81 ? 3.806 -6.538 3.109 1.00 87.19 81 LEU A C 1
ATOM 662 O O . LEU A 1 81 ? 3.424 -5.770 3.997 1.00 87.19 81 LEU A O 1
ATOM 666 N N . ILE A 1 82 ? 5.085 -6.674 2.772 1.00 85.44 82 ILE A N 1
ATOM 667 C CA . ILE A 1 82 ? 6.195 -5.928 3.374 1.00 85.44 82 ILE A CA 1
ATOM 668 C C . ILE A 1 82 ? 6.851 -5.010 2.345 1.00 85.44 82 ILE A C 1
ATOM 670 O O . ILE A 1 82 ? 6.888 -5.319 1.159 1.00 85.44 82 ILE A O 1
ATOM 674 N N . ASP A 1 83 ? 7.371 -3.871 2.798 1.00 76.50 83 ASP A N 1
ATOM 675 C CA . ASP A 1 83 ? 8.210 -2.971 1.995 1.00 76.50 83 ASP A CA 1
ATOM 676 C C . ASP A 1 83 ? 7.617 -2.531 0.642 1.00 76.50 83 ASP A C 1
ATOM 678 O O . ASP A 1 83 ? 8.349 -2.278 -0.313 1.00 76.50 83 ASP A O 1
ATOM 682 N N . LEU A 1 84 ? 6.286 -2.410 0.554 1.00 75.00 84 LEU A N 1
ATOM 683 C CA . LEU A 1 84 ? 5.617 -1.844 -0.625 1.00 75.00 84 LEU A CA 1
ATOM 684 C C . LEU A 1 84 ? 5.879 -0.345 -0.778 1.00 75.00 84 LEU A C 1
ATOM 686 O O . LEU A 1 84 ? 5.943 0.166 -1.889 1.00 75.00 84 LEU A O 1
ATOM 690 N N . CYS A 1 85 ? 6.035 0.356 0.344 1.00 65.06 85 CYS A N 1
ATOM 691 C CA . CYS A 1 85 ? 6.271 1.791 0.360 1.00 65.06 85 CYS A CA 1
ATOM 692 C C . CYS A 1 85 ? 7.673 2.060 0.899 1.00 65.06 85 CYS A C 1
ATOM 694 O O . CYS A 1 85 ? 7.973 1.675 2.035 1.00 65.06 85 CYS A O 1
ATOM 696 N N . SER A 1 86 ? 8.494 2.815 0.170 1.00 65.56 86 SER A N 1
ATOM 697 C CA . SER A 1 86 ? 9.776 3.290 0.699 1.00 65.56 86 SER A CA 1
ATOM 698 C C . SER A 1 86 ? 9.558 4.256 1.870 1.00 65.56 86 SER A C 1
ATOM 700 O O . SER A 1 86 ? 8.615 5.044 1.883 1.00 65.56 86 SER A O 1
ATOM 702 N N . GLY A 1 87 ? 10.362 4.141 2.931 1.00 62.62 87 GLY A N 1
ATOM 703 C CA . GLY A 1 87 ? 10.361 5.089 4.059 1.00 62.62 87 GLY A CA 1
ATOM 704 C C . GLY A 1 87 ? 11.069 6.409 3.748 1.00 62.62 87 GLY A C 1
ATOM 705 O O . GLY A 1 87 ? 10.956 7.352 4.520 1.00 62.62 87 GLY A O 1
ATOM 706 N N . LYS A 1 88 ? 11.793 6.457 2.628 1.00 68.56 88 LYS A N 1
ATOM 707 C CA . LYS A 1 88 ? 12.491 7.633 2.118 1.00 68.56 88 LYS A CA 1
ATOM 708 C C . LYS A 1 88 ? 12.144 7.775 0.644 1.00 68.56 88 LYS A C 1
ATOM 710 O O . LYS A 1 88 ? 12.344 6.830 -0.120 1.00 68.56 88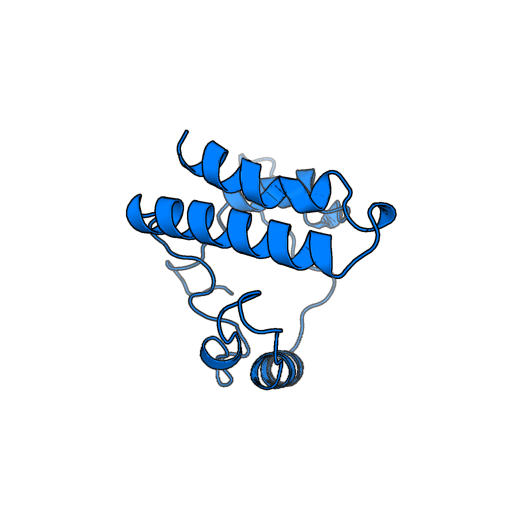 LYS A O 1
ATOM 715 N N . LEU A 1 89 ? 11.618 8.926 0.260 1.00 73.12 89 LEU A N 1
ATOM 716 C CA . LEU A 1 89 ? 11.611 9.324 -1.139 1.00 73.12 89 LEU A CA 1
ATOM 717 C C . LEU A 1 89 ? 13.006 9.876 -1.424 1.00 73.12 89 LEU A C 1
ATOM 719 O O . LEU A 1 89 ? 13.475 10.771 -0.727 1.00 73.12 89 LEU A O 1
ATOM 723 N N . LEU A 1 90 ? 13.715 9.228 -2.343 1.00 80.44 90 LEU A N 1
ATOM 724 C CA . LEU A 1 90 ? 14.995 9.710 -2.849 1.00 80.44 90 LEU A CA 1
ATOM 725 C C . LEU A 1 90 ? 14.713 10.413 -4.168 1.00 80.44 90 LEU A C 1
ATOM 727 O O . LEU A 1 90 ? 13.962 9.865 -4.974 1.00 80.44 90 LEU A O 1
ATOM 731 N N . GLU A 1 91 ? 15.360 11.547 -4.407 1.00 80.56 91 GLU A N 1
ATOM 732 C CA . GLU A 1 91 ? 15.213 12.297 -5.659 1.00 80.56 91 GLU A CA 1
ATOM 733 C C . GLU A 1 91 ? 15.475 11.406 -6.879 1.00 80.56 91 GLU A C 1
ATOM 735 O O . GLU A 1 91 ? 14.635 11.283 -7.760 1.00 80.56 91 GLU A O 1
ATOM 740 N N . SER A 1 92 ? 16.539 10.599 -6.824 1.00 79.25 92 SER A N 1
ATOM 741 C CA . SER A 1 92 ? 16.868 9.620 -7.869 1.00 79.25 92 SER A CA 1
ATOM 742 C C . SER A 1 92 ? 15.789 8.557 -8.108 1.00 79.25 92 SER A C 1
ATOM 744 O O . SER A 1 92 ? 15.730 7.939 -9.171 1.00 79.25 92 SER A O 1
ATOM 746 N N . SER A 1 93 ? 14.937 8.291 -7.114 1.00 78.69 93 SER A N 1
ATOM 747 C CA . SER A 1 93 ? 13.781 7.409 -7.285 1.00 78.69 93 SER A CA 1
ATOM 748 C C . SER A 1 93 ? 12.608 8.128 -7.943 1.00 78.69 93 SER A C 1
ATOM 750 O O . SER A 1 93 ? 11.908 7.476 -8.712 1.00 78.69 93 SER A O 1
ATOM 752 N N . LEU A 1 94 ? 12.418 9.426 -7.682 1.00 82.50 94 LEU A N 1
ATOM 753 C CA . LEU A 1 94 ? 11.432 10.264 -8.368 1.00 82.50 94 LEU A CA 1
ATOM 754 C C . LEU A 1 94 ? 11.825 10.466 -9.836 1.00 82.50 94 LEU A C 1
ATOM 756 O O . LEU A 1 94 ? 10.989 10.221 -10.696 1.00 82.50 94 LEU A O 1
ATOM 760 N N . ASP A 1 95 ? 13.102 10.738 -10.128 1.00 81.50 95 ASP A N 1
ATOM 761 C CA . ASP A 1 95 ? 13.634 10.839 -11.500 1.00 81.50 95 ASP A CA 1
ATOM 762 C C . ASP A 1 95 ? 13.323 9.577 -12.312 1.00 81.50 95 ASP A C 1
ATOM 764 O O . ASP A 1 95 ? 12.765 9.621 -13.408 1.00 81.50 95 ASP A O 1
ATOM 768 N N . ARG A 1 96 ? 13.616 8.411 -11.725 1.00 81.50 96 ARG A N 1
ATOM 769 C CA . ARG A 1 96 ? 13.334 7.119 -12.351 1.00 81.50 96 ARG A CA 1
ATOM 770 C C . ARG A 1 96 ? 11.832 6.856 -12.486 1.00 81.50 96 ARG A C 1
ATOM 772 O O . ARG A 1 96 ? 11.424 6.160 -13.412 1.00 81.50 96 ARG A O 1
ATOM 779 N N . MET A 1 97 ? 11.006 7.323 -11.550 1.00 82.94 97 MET A N 1
ATOM 780 C CA . MET A 1 97 ? 9.549 7.191 -11.654 1.00 82.94 97 MET A CA 1
ATOM 781 C C . MET A 1 97 ? 8.997 8.075 -12.771 1.00 82.94 97 MET A C 1
ATOM 783 O O . MET A 1 97 ? 8.179 7.583 -13.538 1.00 82.94 97 MET A O 1
ATOM 787 N N . GLU A 1 98 ? 9.485 9.307 -12.909 1.00 82.75 98 GLU A N 1
ATOM 788 C CA . GLU A 1 98 ? 9.158 10.225 -14.006 1.00 82.75 98 GLU A CA 1
ATOM 789 C C . GLU A 1 98 ? 9.539 9.647 -15.373 1.00 82.75 98 GLU A C 1
ATOM 791 O O . GLU A 1 98 ? 8.725 9.629 -16.294 1.00 82.75 98 GLU A O 1
ATOM 796 N N . GLU A 1 99 ? 10.746 9.094 -15.499 1.00 81.38 99 GLU A N 1
ATOM 797 C CA . GLU A 1 99 ? 11.187 8.465 -16.745 1.00 81.38 99 GLU A CA 1
ATOM 798 C C . GLU A 1 99 ? 10.310 7.251 -17.098 1.00 81.38 99 GLU A C 1
ATOM 800 O O . GLU A 1 99 ? 9.806 7.124 -18.218 1.00 81.38 99 GLU A O 1
ATOM 805 N N . ASN A 1 100 ? 10.068 6.364 -16.129 1.00 80.50 100 ASN A N 1
ATOM 806 C CA . ASN A 1 100 ? 9.304 5.143 -16.375 1.00 80.50 100 ASN A CA 1
ATOM 807 C C . ASN A 1 100 ? 7.814 5.400 -16.593 1.00 80.50 100 ASN A C 1
ATOM 809 O O . ASN A 1 100 ? 7.208 4.683 -17.392 1.00 80.50 100 ASN A O 1
ATOM 813 N N . ILE A 1 101 ? 7.208 6.375 -15.906 1.00 81.38 101 ILE A N 1
ATOM 814 C CA . ILE A 1 101 ? 5.780 6.653 -16.071 1.00 81.38 101 ILE A CA 1
ATOM 815 C C . ILE A 1 101 ? 5.501 7.196 -17.471 1.00 81.38 101 ILE A C 1
ATOM 817 O O . ILE A 1 101 ? 4.601 6.689 -18.130 1.00 81.38 101 ILE A O 1
ATOM 821 N N . LEU A 1 102 ? 6.342 8.098 -17.992 1.00 76.19 102 LEU A N 1
ATOM 822 C CA . LEU A 1 102 ? 6.215 8.609 -19.360 1.00 76.19 102 LEU A CA 1
ATOM 823 C C . LEU A 1 102 ? 6.326 7.486 -20.399 1.00 76.19 102 LEU A C 1
ATOM 825 O O . LEU A 1 102 ? 5.489 7.375 -21.300 1.00 76.19 102 LEU A O 1
ATOM 829 N N . VAL A 1 103 ? 7.326 6.610 -20.251 1.00 77.44 103 VAL A N 1
ATOM 830 C CA . VAL A 1 103 ? 7.522 5.457 -21.144 1.00 77.44 103 VAL A CA 1
ATOM 831 C C . VAL A 1 103 ? 6.346 4.480 -21.057 1.00 77.44 103 VAL A C 1
ATOM 833 O O . VAL A 1 103 ? 5.922 3.933 -22.076 1.00 77.44 103 VAL A O 1
ATOM 836 N N . THR A 1 104 ? 5.810 4.250 -19.859 1.00 77.81 104 THR A N 1
ATOM 837 C CA . THR A 1 104 ? 4.702 3.315 -19.628 1.00 77.81 104 THR A CA 1
ATOM 838 C C . THR A 1 104 ? 3.397 3.857 -20.197 1.00 77.81 104 THR A C 1
ATOM 840 O O . THR A 1 104 ? 2.753 3.148 -20.966 1.00 77.81 104 THR A O 1
ATOM 843 N N . THR A 1 105 ? 3.045 5.115 -19.919 1.00 70.94 105 THR A N 1
ATOM 844 C CA . THR A 1 105 ? 1.842 5.758 -20.470 1.00 70.94 105 THR A CA 1
ATOM 845 C C . THR A 1 105 ? 1.894 5.790 -21.998 1.00 70.94 105 THR A C 1
ATOM 847 O O . THR A 1 105 ? 0.961 5.319 -22.638 1.00 70.94 105 THR A O 1
ATOM 850 N N . THR A 1 106 ? 3.035 6.158 -22.598 1.00 73.38 106 THR A N 1
ATOM 851 C CA . THR A 1 106 ? 3.219 6.139 -24.066 1.00 73.38 106 THR A CA 1
ATOM 852 C C . THR A 1 106 ? 3.028 4.739 -24.667 1.00 73.38 106 THR A C 1
ATOM 854 O O . THR A 1 106 ? 2.514 4.581 -25.775 1.00 73.38 106 THR A O 1
ATOM 857 N N . LYS A 1 107 ? 3.487 3.687 -23.976 1.00 73.12 107 LYS A N 1
ATOM 858 C CA . LYS A 1 107 ? 3.293 2.301 -24.430 1.00 73.12 107 LYS A CA 1
ATOM 859 C C . LYS A 1 107 ? 1.832 1.884 -24.325 1.00 73.12 107 LYS A C 1
ATOM 861 O O . LYS A 1 107 ? 1.341 1.223 -25.233 1.00 73.12 107 LYS A O 1
ATOM 866 N N . LEU A 1 108 ? 1.152 2.266 -23.249 1.00 70.25 108 LEU A N 1
ATOM 867 C CA . LEU A 1 108 ? -0.261 1.966 -23.056 1.00 70.25 108 LEU A CA 1
ATOM 868 C C . LEU A 1 108 ? -1.116 2.687 -24.112 1.00 70.25 108 LEU A C 1
ATOM 870 O O . LEU A 1 108 ? -1.979 2.042 -24.705 1.00 70.25 108 LEU A O 1
ATOM 874 N N . GLU A 1 109 ? -0.839 3.959 -24.417 1.00 73.88 109 GLU A N 1
ATOM 875 C CA . GLU A 1 109 ? -1.540 4.753 -25.447 1.00 73.88 109 GLU A CA 1
ATOM 876 C C . GLU A 1 109 ? -1.481 4.121 -26.842 1.00 73.88 109 GLU A C 1
ATOM 878 O O . GLU A 1 109 ? -2.384 4.291 -27.656 1.00 73.88 109 GLU A O 1
ATOM 883 N N . LYS A 1 110 ? -0.428 3.346 -27.124 1.00 74.19 110 LYS A N 1
ATOM 884 C CA . LYS A 1 110 ? -0.287 2.601 -28.383 1.00 74.19 110 LYS A CA 1
ATOM 885 C C . LYS A 1 110 ? -1.103 1.308 -28.426 1.00 74.19 110 LYS A C 1
ATOM 887 O O . LYS A 1 110 ? -1.287 0.759 -29.508 1.00 74.19 110 LYS A O 1
ATOM 892 N N . ILE A 1 111 ? -1.524 0.787 -27.273 1.00 75.12 111 ILE A N 1
ATOM 893 C CA . ILE A 1 111 ? -2.195 -0.515 -27.140 1.00 75.12 111 ILE A CA 1
ATOM 894 C C . ILE A 1 111 ? -3.705 -0.340 -26.968 1.00 75.12 111 ILE A C 1
ATOM 896 O O . ILE A 1 111 ? -4.473 -1.121 -27.529 1.00 75.12 111 ILE A O 1
ATOM 900 N N . PHE A 1 112 ? -4.138 0.663 -26.203 1.00 71.50 112 PHE A N 1
ATOM 901 C CA . PHE A 1 112 ? -5.548 0.873 -25.888 1.00 71.50 112 PHE A CA 1
ATOM 902 C C . PHE A 1 112 ? -6.148 2.059 -26.672 1.00 71.50 112 PHE A C 1
ATOM 904 O O . PHE A 1 112 ? -5.432 3.011 -26.978 1.00 71.50 112 PHE A O 1
ATOM 911 N N . PRO A 1 113 ? -7.453 2.034 -27.017 1.00 73.38 113 PRO A N 1
ATOM 912 C CA . PRO A 1 113 ? -8.116 3.145 -27.707 1.00 73.38 113 PRO A CA 1
ATOM 913 C C . PRO A 1 113 ? -8.070 4.434 -26.878 1.00 73.38 113 PRO A C 1
ATOM 915 O O . PRO A 1 113 ? -8.079 4.364 -25.654 1.00 73.38 113 PRO A O 1
ATOM 918 N N . CYS A 1 114 ? -8.146 5.610 -27.512 1.00 63.22 114 CYS A N 1
ATOM 919 C CA . CYS A 1 114 ? -8.115 6.901 -26.802 1.00 63.22 114 CYS A CA 1
ATOM 920 C C . CYS A 1 114 ? -9.177 7.039 -25.692 1.00 63.22 114 CYS A C 1
ATOM 922 O O . CYS A 1 114 ? -8.961 7.773 -24.742 1.00 63.22 114 CYS A O 1
ATOM 924 N N . GLY A 1 115 ? -10.301 6.316 -25.775 1.00 67.81 115 GLY A N 1
ATOM 925 C CA . GLY A 1 115 ? -11.324 6.293 -24.719 1.00 67.81 115 GLY A CA 1
ATOM 926 C C . GLY A 1 115 ? -10.944 5.507 -23.455 1.00 67.81 115 GLY A C 1
ATOM 927 O O . GLY A 1 115 ? -11.732 5.483 -22.517 1.00 67.81 115 GLY A O 1
ATOM 928 N N . PHE A 1 116 ? -9.786 4.840 -23.444 1.00 63.28 116 PHE A N 1
ATOM 929 C CA . PHE A 1 116 ? -9.226 4.129 -22.290 1.00 63.28 116 PHE A CA 1
ATOM 930 C C . PHE A 1 116 ? -8.295 5.012 -21.443 1.00 63.28 116 PHE A C 1
ATOM 932 O O . PHE A 1 116 ? -7.974 4.624 -20.331 1.00 63.28 116 PHE A O 1
ATOM 939 N N . PHE A 1 117 ? -7.863 6.169 -21.956 1.00 64.31 117 PHE A N 1
ATOM 940 C CA . PHE A 1 117 ? -7.040 7.131 -21.219 1.00 64.31 117 PHE A CA 1
ATOM 941 C C . PHE A 1 117 ? -7.926 8.294 -20.787 1.00 64.31 117 PHE A C 1
ATOM 943 O O . PHE A 1 117 ? -8.158 9.231 -21.551 1.00 64.31 117 PHE A O 1
ATOM 950 N N . ASP A 1 118 ? -8.473 8.198 -19.581 1.00 62.91 118 ASP A N 1
ATOM 951 C CA . ASP A 1 118 ? -9.075 9.323 -18.889 1.00 62.91 118 ASP A CA 1
ATOM 952 C C . ASP A 1 118 ? -8.023 10.055 -18.020 1.00 62.91 118 ASP A C 1
ATOM 954 O O . ASP A 1 118 ? -6.819 9.786 -18.052 1.00 62.91 118 ASP A O 1
ATOM 958 N N . VAL A 1 119 ? -8.449 11.086 -17.287 1.00 60.28 119 VAL A N 1
ATOM 959 C CA . VAL A 1 119 ? -7.551 11.919 -16.462 1.00 60.28 119 VAL A CA 1
ATOM 960 C C . VAL A 1 119 ? -6.821 11.088 -15.387 1.00 60.28 119 VAL A C 1
ATOM 962 O O . VAL A 1 119 ? -5.743 11.475 -14.927 1.00 60.28 119 VAL A O 1
ATOM 965 N N . MET A 1 120 ? -7.359 9.927 -15.005 1.00 60.97 120 MET A N 1
ATOM 966 C CA . MET A 1 120 ? -6.783 9.034 -14.004 1.00 60.97 120 MET A CA 1
ATOM 967 C C . MET A 1 120 ? -5.515 8.327 -14.498 1.00 60.97 120 MET A C 1
ATOM 969 O O . MET A 1 120 ? -4.658 8.030 -13.667 1.00 60.97 120 MET A O 1
ATOM 973 N N . GLU A 1 121 ? -5.321 8.109 -15.806 1.00 66.19 121 GLU A N 1
ATOM 974 C CA . GLU A 1 121 ? -4.063 7.564 -16.348 1.00 66.19 121 GLU A CA 1
ATOM 975 C C . GLU A 1 121 ? -2.912 8.586 -16.337 1.00 66.19 121 GLU A C 1
ATOM 977 O O . GLU A 1 121 ? -1.740 8.200 -16.293 1.00 66.19 121 GLU A O 1
ATOM 982 N N . HIS A 1 122 ? -3.226 9.886 -16.314 1.00 67.00 122 HIS A N 1
ATOM 983 C CA . HIS A 1 122 ? -2.240 10.965 -16.175 1.00 67.00 122 HIS A CA 1
ATOM 984 C C . HIS A 1 122 ? -1.982 11.357 -14.712 1.00 67.00 122 HIS A C 1
ATOM 986 O O . HIS A 1 122 ? -0.941 11.940 -14.407 1.00 67.00 122 HIS A O 1
ATOM 992 N N . LEU A 1 123 ? -2.871 10.987 -13.783 1.00 72.50 123 LEU A N 1
ATOM 993 C CA . LEU A 1 123 ? -2.712 11.246 -12.349 1.00 72.50 123 LEU A CA 1
ATOM 994 C C . LEU A 1 123 ? -1.359 10.756 -11.787 1.00 72.50 123 LEU A C 1
ATOM 996 O O . LEU A 1 123 ? -0.719 11.520 -11.063 1.00 72.50 123 LEU A O 1
ATOM 1000 N N . PRO A 1 124 ? -0.842 9.559 -12.137 1.00 76.50 124 PRO A N 1
ATOM 1001 C CA . PRO A 1 124 ? 0.484 9.127 -11.702 1.00 76.50 124 PRO A CA 1
ATOM 1002 C C . PRO A 1 124 ? 1.631 10.039 -12.154 1.00 76.50 124 PRO A C 1
ATOM 1004 O O . PRO A 1 124 ? 2.632 10.112 -11.450 1.00 76.50 124 PRO A O 1
ATOM 1007 N N . ILE A 1 125 ? 1.500 10.738 -13.289 1.00 77.31 125 ILE A N 1
ATOM 1008 C CA . ILE A 1 125 ? 2.510 11.692 -13.777 1.00 77.31 125 ILE A CA 1
ATOM 1009 C C . ILE A 1 125 ? 2.558 12.904 -12.839 1.00 77.31 125 ILE A C 1
ATOM 1011 O O . ILE A 1 125 ? 3.632 13.300 -12.387 1.00 77.31 125 ILE A O 1
ATOM 1015 N N . HIS A 1 126 ? 1.391 13.445 -12.483 1.00 76.06 126 HIS A N 1
ATOM 1016 C CA . HIS A 1 126 ? 1.283 14.583 -11.568 1.00 76.06 126 HIS A CA 1
ATOM 1017 C C . HIS A 1 126 ? 1.697 14.229 -10.138 1.00 76.06 126 HIS A C 1
ATOM 1019 O O . HIS A 1 126 ? 2.360 15.027 -9.486 1.00 76.06 126 HIS A O 1
ATOM 1025 N N . LEU A 1 127 ? 1.402 13.013 -9.673 1.00 77.44 127 LEU A N 1
ATOM 1026 C CA . LEU A 1 127 ? 1.793 12.564 -8.334 1.00 77.44 127 LEU A CA 1
ATOM 1027 C C . LEU A 1 127 ? 3.316 12.532 -8.127 1.00 77.44 127 LEU A C 1
ATOM 1029 O O . LEU A 1 127 ? 3.773 12.762 -7.008 1.00 77.44 127 LEU A O 1
ATOM 1033 N N . VAL A 1 128 ? 4.117 12.259 -9.167 1.00 79.81 128 VAL A N 1
ATOM 1034 C CA . VAL A 1 128 ? 5.589 12.323 -9.052 1.00 79.81 128 VAL A CA 1
ATOM 1035 C C . VAL A 1 128 ? 6.062 13.771 -8.926 1.00 79.81 128 VAL A C 1
ATOM 1037 O O . VAL A 1 128 ? 6.935 14.054 -8.107 1.00 79.81 128 VAL A O 1
ATOM 1040 N N . GLN A 1 129 ? 5.443 14.689 -9.671 1.00 76.56 129 GLN A N 1
ATOM 1041 C CA . GLN A 1 129 ? 5.747 16.120 -9.613 1.00 76.56 129 GLN A CA 1
ATOM 1042 C C . GLN A 1 129 ? 5.341 16.728 -8.266 1.00 76.56 129 GLN A C 1
ATOM 1044 O O . GLN A 1 129 ? 6.119 17.460 -7.660 1.00 76.56 129 GLN A O 1
ATOM 1049 N N . GLU A 1 130 ? 4.158 16.382 -7.757 1.00 78.69 130 GLU A N 1
ATOM 1050 C CA . GLU A 1 130 ? 3.690 16.817 -6.439 1.00 78.69 130 GLU A CA 1
ATOM 1051 C C . GLU A 1 130 ? 4.545 16.254 -5.304 1.00 78.69 130 GLU A C 1
ATOM 1053 O O . GLU A 1 130 ? 4.759 16.934 -4.308 1.00 78.69 130 GLU A O 1
ATOM 1058 N N . ALA A 1 131 ? 5.086 15.039 -5.446 1.00 80.00 131 ALA A N 1
ATOM 1059 C CA . ALA A 1 131 ? 5.965 14.452 -4.436 1.00 80.00 131 ALA A CA 1
ATOM 1060 C C . ALA A 1 131 ? 7.308 15.192 -4.269 1.00 80.00 131 ALA A C 1
ATOM 1062 O O . ALA A 1 131 ? 8.016 14.915 -3.297 1.00 80.00 131 ALA A O 1
ATOM 1063 N N . ARG A 1 132 ? 7.662 16.100 -5.194 1.00 76.69 132 ARG A N 1
ATOM 1064 C CA . ARG A 1 132 ? 8.839 16.982 -5.102 1.00 76.69 132 ARG A CA 1
ATOM 1065 C C . ARG A 1 132 ? 8.568 18.317 -4.389 1.00 76.69 132 ARG A C 1
ATOM 1067 O O . ARG A 1 132 ? 9.532 19.029 -4.108 1.00 76.69 132 ARG A O 1
ATOM 1074 N N . LEU A 1 133 ? 7.305 18.673 -4.132 1.00 75.69 133 LEU A N 1
ATOM 1075 C CA . LEU A 1 133 ? 6.902 19.899 -3.419 1.00 75.69 133 LEU A CA 1
ATOM 1076 C C . LEU A 1 133 ? 6.942 19.710 -1.895 1.00 75.69 133 LEU A C 1
ATOM 1078 O O . LEU A 1 133 ? 7.343 20.677 -1.207 1.00 75.69 133 LEU A O 1
#

Foldseek 3Di:
DDDDPPDPPDLVVQVVCVVPNPPPQQHWDQDPVRDTDGHDDPDDDDLVSLLVVLVVLLPDDDPPLPDDNQNVQRDNVRSDGHDPDDPDDDVVNLVVQLVSLVVVLVVVPVVDDPVVDDVVSCVSNVVSVVVVD

Organism: Solanum bulbocastanum (NCBI:txid147425)

pLDDT: mean 77.77, std 10.92, range [42.28, 95.31]

Radius of gyration: 18.41 Å; chains: 1; bounding box: 34×38×55 Å

InterPro domains:
  IPR025452 Domain of unknown function DUF4218 [PF13960] (84-133)

Secondary structure (DSSP, 8-state):
---TTT----HHHHHHHHHH---GGGS-EE-TTS-EE-PPPS----HHHHHHHHHHHHH--PPTTTS--GGGGEETTTTEE-S-S-SS--HHHHHHHHHHHHHHHHHHHTTS-GGG--HHHHHHHHHHHHTT-

Sequence (133 aa):
MDVKGKTKDNPKARMNIKEYCRKKELWLQELQNGKIVKPKASFSFTLDEKREIIQWVKNLRMPEGYASNLGKRADMNEGKLIDLCSGKLLESSLDRMEENILVTTTKLEKIFPCGFFDVMEHLPIHLVQEARL